Protein AF-A0A4Y2HLW0-F1 (afdb_monomer_lite)

pLDDT: 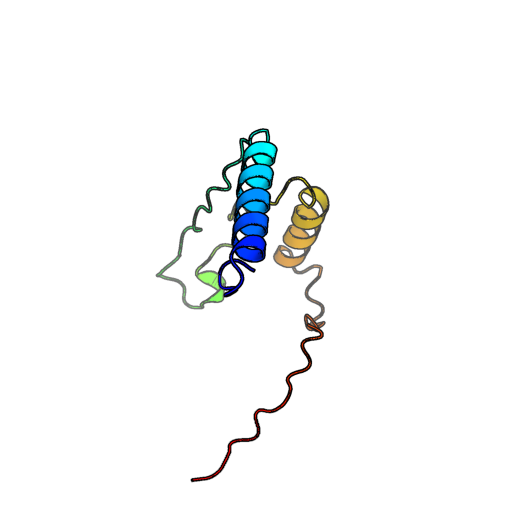mean 71.79, std 18.67, range [32.78, 97.25]

Foldseek 3Di:
DCPDPDPVVNVVVVVVVVVVVVVCPVVPPPPDDDDAQADPVDPDPVNRGPLVPDPDDDPPVCVVVCVVVSVCVSVVNPPPPPDPPPPPPPDDDDDDDD

Organism: Araneus ventricosus (NCBI:txid182803)

Sequence (98 aa):
MLKDERPHIRELAARRIIKSRESSSNVNSVYVFLPPKLNFEAADYTEMIDWSSVTINSSPLFRDTFTAVFSSIVRGKIWNGTSFTSHVTHRPWNGVSS

Radius of gyration: 21.26 Å; chains: 1; bounding box: 51×35×52 Å

Secondary structure (DSSP, 8-state):
-TT-SSHHHHHHHHHHHHHHHHHGGG--------PPPB-TT-SSTTTSB-TTT------GGGHHHHHHHHHHHHTTSS----------------PPP-

Structure (mmCIF, N/CA/C/O backbone):
data_AF-A0A4Y2HLW0-F1
#
_entry.id   AF-A0A4Y2HLW0-F1
#
loop_
_atom_site.group_PDB
_atom_site.id
_atom_site.type_symbol
_atom_site.label_atom_id
_atom_site.label_alt_id
_atom_site.label_comp_id
_atom_site.label_asym_id
_atom_site.label_entity_id
_atom_site.label_seq_id
_atom_site.pdbx_PDB_ins_code
_atom_site.Cartn_x
_atom_site.Cartn_y
_atom_site.Cartn_z
_atom_site.occupancy
_atom_site.B_iso_or_equiv
_atom_site.auth_seq_id
_atom_site.auth_comp_id
_atom_site.auth_asym_id
_atom_site.auth_atom_id
_atom_site.pdbx_PDB_model_num
ATOM 1 N N . MET A 1 1 ? -17.144 -11.239 13.190 1.00 81.81 1 MET A N 1
ATOM 2 C CA . MET A 1 1 ? -16.865 -10.529 14.461 1.00 81.81 1 MET A CA 1
ATOM 3 C C . MET A 1 1 ? -17.550 -9.165 14.537 1.00 81.81 1 MET A C 1
ATOM 5 O O . MET A 1 1 ? -18.362 -9.008 15.429 1.00 81.81 1 MET A O 1
ATOM 9 N N . LEU A 1 2 ? -17.300 -8.191 13.642 1.00 90.12 2 LEU A N 1
ATOM 10 C CA . LEU A 1 2 ? -18.046 -6.911 13.702 1.00 90.12 2 LEU A CA 1
ATOM 11 C C . LEU A 1 2 ? -19.524 -7.027 13.310 1.00 90.12 2 LEU A C 1
ATOM 13 O O . LEU A 1 2 ? -20.347 -6.322 13.872 1.00 90.12 2 LEU A O 1
ATOM 17 N N . LYS A 1 3 ? -19.854 -7.910 12.364 1.00 92.62 3 LYS A N 1
ATOM 18 C CA . LYS A 1 3 ? -21.237 -8.229 11.968 1.00 92.62 3 LYS A CA 1
ATOM 19 C C . LYS A 1 3 ? -21.822 -9.418 12.742 1.00 92.62 3 LYS A C 1
ATOM 21 O O . LYS A 1 3 ? -22.717 -10.085 12.253 1.00 92.62 3 LYS A O 1
ATOM 26 N N . ASP A 1 4 ? -21.226 -9.762 13.879 1.00 94.75 4 ASP A N 1
ATOM 27 C CA . ASP A 1 4 ? -21.732 -10.858 14.705 1.00 94.75 4 ASP A CA 1
ATOM 28 C C . ASP A 1 4 ? -22.962 -10.386 15.491 1.00 94.75 4 ASP A C 1
ATOM 30 O O . ASP A 1 4 ? -22.970 -9.265 15.999 1.00 94.75 4 ASP A O 1
ATOM 34 N N . GLU A 1 5 ? -23.991 -11.218 15.612 1.00 95.12 5 GLU A N 1
ATOM 35 C CA . GLU A 1 5 ? -25.208 -10.856 16.350 1.00 95.12 5 GLU A CA 1
ATOM 36 C C . GLU A 1 5 ? -24.948 -10.721 17.856 1.00 95.12 5 GLU A C 1
ATOM 38 O O . GLU A 1 5 ? -25.619 -9.958 18.556 1.00 95.12 5 GLU A O 1
ATOM 43 N N . ARG A 1 6 ? -23.930 -11.418 18.381 1.00 97.25 6 ARG A N 1
ATOM 44 C CA . ARG A 1 6 ? -23.621 -11.407 19.811 1.00 97.25 6 ARG A CA 1
ATOM 45 C C . ARG A 1 6 ? -22.925 -10.097 20.204 1.00 97.25 6 ARG A C 1
ATOM 47 O O . ARG A 1 6 ? -21.809 -9.830 19.742 1.00 97.25 6 ARG A O 1
ATOM 54 N N . PRO A 1 7 ? -23.499 -9.301 21.128 1.00 95.94 7 PRO A N 1
ATOM 55 C CA . PRO A 1 7 ? -22.987 -7.967 21.447 1.00 95.94 7 PRO A CA 1
ATOM 56 C C . PRO A 1 7 ? -21.565 -7.996 22.022 1.00 95.94 7 PRO A C 1
ATOM 58 O O . PRO A 1 7 ? -20.729 -7.192 21.617 1.00 95.94 7 PRO A O 1
ATOM 61 N N . HIS A 1 8 ? -21.250 -8.977 22.874 1.00 96.06 8 HIS A N 1
ATOM 62 C CA . HIS A 1 8 ? -19.915 -9.128 23.464 1.00 96.06 8 HIS A CA 1
ATOM 63 C C . HIS A 1 8 ? -18.828 -9.437 22.418 1.00 96.06 8 HIS A C 1
ATOM 65 O O . HIS A 1 8 ? -17.680 -9.026 22.582 1.00 96.06 8 HIS A O 1
ATOM 71 N N . ILE A 1 9 ? -19.170 -10.120 21.315 1.00 96.88 9 ILE A N 1
ATOM 72 C CA . ILE A 1 9 ? -18.222 -10.411 20.227 1.00 96.88 9 ILE A CA 1
ATOM 73 C C . ILE A 1 9 ? -17.950 -9.151 19.407 1.00 96.88 9 ILE A C 1
ATOM 75 O O . ILE A 1 9 ? -16.790 -8.867 19.092 1.00 96.88 9 ILE A O 1
ATOM 7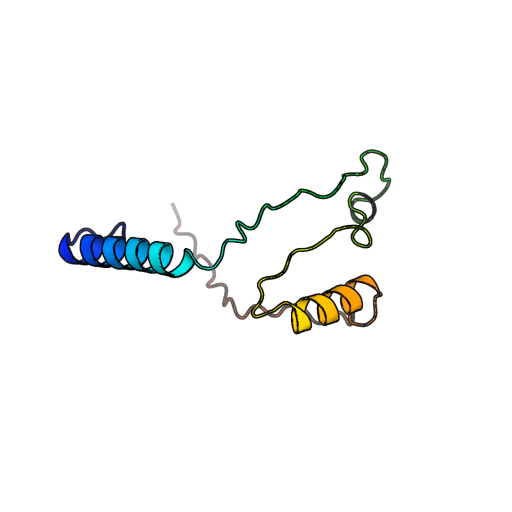9 N N . ARG A 1 10 ? -18.991 -8.372 19.085 1.00 97.00 10 ARG A N 1
ATOM 80 C CA . ARG A 1 10 ? -18.814 -7.094 18.381 1.00 97.00 10 ARG A CA 1
ATOM 81 C C . ARG A 1 10 ? -18.007 -6.106 19.206 1.00 97.00 10 ARG A C 1
ATOM 83 O O . ARG A 1 10 ? -17.107 -5.464 18.673 1.00 97.00 10 ARG A O 1
ATOM 90 N N . GLU A 1 11 ? -18.307 -6.008 20.497 1.00 96.69 11 GLU A N 1
ATOM 91 C CA . GLU A 1 11 ? -17.591 -5.131 21.417 1.00 96.69 11 GLU A CA 1
ATOM 92 C C . GLU A 1 11 ? -16.112 -5.520 21.506 1.00 96.69 11 GLU A C 1
ATOM 94 O O . GLU A 1 11 ? -15.233 -4.670 21.354 1.00 96.69 11 GLU A O 1
ATOM 99 N N . LEU A 1 12 ? -15.819 -6.815 21.655 1.00 96.69 12 LEU A N 1
ATOM 100 C CA . LEU A 1 12 ? -14.448 -7.314 21.639 1.00 96.69 12 LEU A CA 1
ATOM 101 C C . LEU A 1 12 ? -13.733 -6.980 20.319 1.00 96.69 12 LEU A C 1
ATOM 103 O O . LEU A 1 12 ? -12.559 -6.608 20.330 1.00 96.69 12 LEU A O 1
ATOM 107 N N . ALA A 1 13 ? -14.428 -7.081 19.185 1.00 96.38 13 ALA A N 1
ATOM 108 C CA . ALA A 1 13 ? -13.880 -6.728 17.880 1.00 96.38 13 ALA A CA 1
ATOM 109 C C . ALA A 1 13 ? -13.575 -5.226 17.770 1.00 96.38 13 ALA A C 1
ATOM 111 O O . ALA A 1 13 ? -12.487 -4.856 17.331 1.00 96.38 13 ALA A O 1
ATOM 112 N N . ALA A 1 14 ? -14.495 -4.370 18.222 1.00 95.06 14 ALA A N 1
ATOM 113 C CA . ALA A 1 14 ? -14.308 -2.923 18.248 1.00 95.06 14 ALA A CA 1
ATOM 114 C C . ALA A 1 14 ? -13.110 -2.532 19.127 1.00 95.06 14 ALA A C 1
ATOM 116 O O . ALA A 1 14 ? -12.229 -1.803 18.672 1.00 95.06 14 ALA A O 1
ATOM 117 N N . ARG A 1 15 ? -13.010 -3.100 20.337 1.00 95.44 15 ARG A N 1
ATOM 118 C CA . ARG A 1 15 ? -11.875 -2.883 21.251 1.00 95.44 15 ARG A CA 1
ATOM 119 C C . ARG A 1 15 ? -10.541 -3.281 20.618 1.00 95.44 15 ARG A C 1
ATOM 121 O O . ARG A 1 15 ? -9.566 -2.544 20.736 1.00 95.44 15 ARG A O 1
ATOM 128 N N . ARG A 1 16 ? -10.487 -4.421 19.918 1.00 93.44 16 ARG A N 1
ATOM 129 C CA . ARG A 1 16 ? -9.276 -4.870 19.205 1.00 93.44 16 ARG A CA 1
ATOM 130 C C . ARG A 1 16 ? -8.869 -3.902 18.093 1.00 93.44 16 ARG A C 1
ATOM 132 O O . ARG A 1 16 ? -7.685 -3.605 17.975 1.00 93.44 16 ARG A O 1
ATOM 139 N N . ILE A 1 17 ? -9.824 -3.386 17.316 1.00 91.38 17 ILE A N 1
ATOM 140 C CA . ILE A 1 17 ? -9.545 -2.406 16.253 1.00 91.38 17 ILE A CA 1
ATOM 141 C C . ILE A 1 17 ? -9.012 -1.101 16.838 1.00 91.38 17 ILE A C 1
ATOM 143 O O . ILE A 1 17 ? -7.992 -0.608 16.365 1.00 91.38 17 ILE A O 1
ATOM 147 N N . ILE A 1 18 ? -9.677 -0.557 17.861 1.00 91.06 18 ILE A N 1
ATOM 148 C CA . ILE A 1 18 ? -9.268 0.698 18.507 1.00 91.06 18 ILE A CA 1
ATOM 149 C C . ILE A 1 18 ? -7.850 0.555 19.065 1.00 91.06 18 ILE A C 1
ATOM 151 O O . ILE A 1 18 ? -6.965 1.309 18.672 1.00 91.06 18 ILE A O 1
ATOM 155 N N . LYS A 1 19 ? -7.593 -0.498 19.852 1.00 88.94 19 LYS A N 1
ATOM 156 C CA . LYS A 1 19 ? -6.269 -0.772 20.426 1.00 88.94 19 LYS A CA 1
ATOM 157 C C . LYS A 1 19 ? -5.185 -0.958 19.358 1.00 88.94 19 LYS A C 1
ATOM 159 O O . LYS A 1 19 ? -4.065 -0.484 19.521 1.00 88.94 19 LYS A O 1
ATOM 164 N N . SER A 1 20 ? -5.510 -1.625 18.247 1.00 81.31 20 SER A N 1
ATOM 165 C CA . SER A 1 20 ? -4.584 -1.779 17.119 1.00 81.31 20 SER A CA 1
ATOM 166 C C . SER A 1 20 ? -4.239 -0.431 16.484 1.00 81.31 20 SER 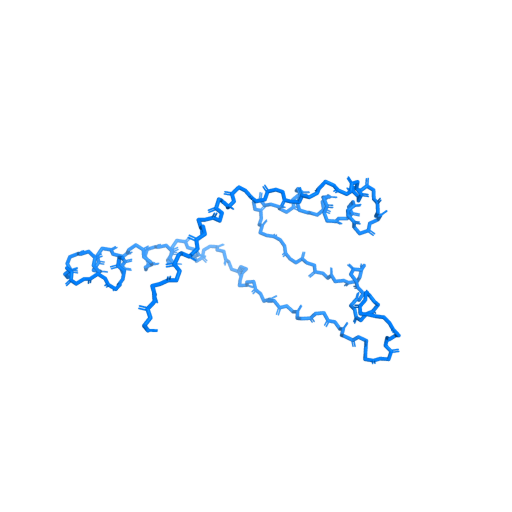A C 1
ATOM 168 O O . SER A 1 20 ? -3.075 -0.192 16.171 1.00 81.31 20 SER A O 1
ATOM 170 N N . ARG A 1 21 ? -5.224 0.457 16.312 1.00 79.56 21 ARG A N 1
ATOM 171 C CA . ARG A 1 21 ? -5.017 1.791 15.730 1.00 79.56 21 ARG A CA 1
ATOM 172 C C . ARG A 1 21 ? -4.219 2.706 16.658 1.00 79.56 21 ARG A C 1
ATOM 174 O O . ARG A 1 21 ? -3.306 3.385 16.199 1.00 79.56 21 ARG A O 1
ATOM 181 N N . GLU A 1 22 ? -4.494 2.661 17.957 1.00 80.19 22 GLU A N 1
ATOM 182 C CA . GLU A 1 22 ? -3.720 3.379 18.978 1.00 80.19 22 GLU A CA 1
ATOM 183 C C . GLU A 1 22 ? -2.255 2.919 19.001 1.00 80.19 22 GLU A C 1
ATOM 185 O O . GLU A 1 22 ? -1.341 3.745 19.041 1.00 80.19 22 GLU A O 1
ATOM 190 N N . SER A 1 23 ? -2.015 1.607 18.875 1.00 67.50 23 SER A N 1
ATOM 191 C CA . SER A 1 23 ? -0.658 1.048 18.792 1.00 67.50 23 SER A CA 1
ATOM 192 C C . SER A 1 23 ? 0.079 1.404 17.495 1.00 67.50 23 SER A C 1
ATOM 194 O O . SER A 1 23 ? 1.307 1.445 17.478 1.00 67.50 23 SER A O 1
ATOM 196 N N . SER A 1 24 ? -0.653 1.714 16.419 1.00 61.72 24 SER A N 1
ATOM 197 C CA . SER A 1 24 ? -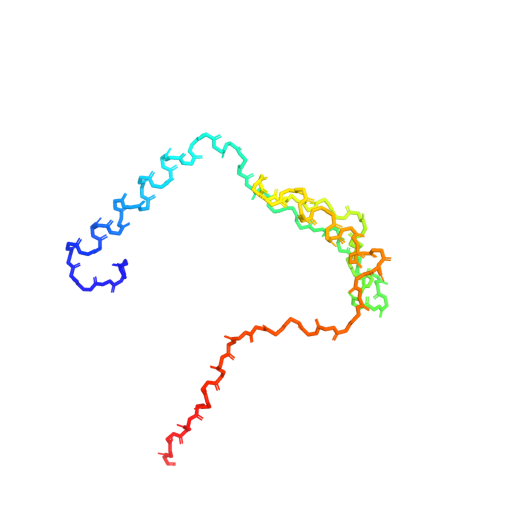0.070 2.174 15.153 1.00 61.72 24 SER A CA 1
ATOM 198 C C . SER A 1 24 ? 0.276 3.665 15.131 1.00 61.72 24 SER A C 1
ATOM 200 O O . SER A 1 24 ? 0.796 4.133 14.126 1.00 61.72 24 SER A O 1
ATOM 202 N N . SER A 1 25 ? 0.053 4.413 16.219 1.00 54.88 25 SER A N 1
ATOM 203 C CA . SER A 1 25 ? 0.37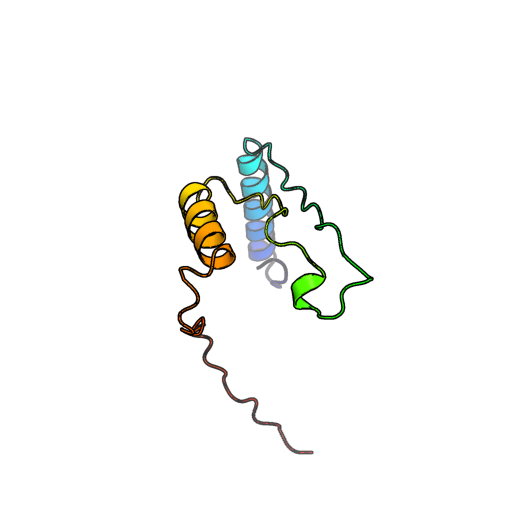0 5.852 16.280 1.00 54.88 25 SER A CA 1
ATOM 204 C C . SER A 1 25 ? 1.870 6.174 16.189 1.00 54.88 25 SER A C 1
ATOM 206 O O . SER A 1 25 ? 2.229 7.292 15.845 1.00 54.88 25 SER A O 1
ATOM 208 N N . ASN A 1 26 ? 2.757 5.192 16.404 1.00 55.81 26 ASN A N 1
ATOM 209 C CA . ASN A 1 26 ? 4.194 5.328 16.116 1.00 55.81 26 ASN A CA 1
ATOM 210 C C . ASN A 1 26 ? 4.552 5.091 14.637 1.00 55.81 26 ASN A C 1
ATOM 212 O O . ASN A 1 26 ? 5.696 5.294 14.233 1.00 55.81 26 ASN A O 1
ATOM 216 N N . VAL A 1 27 ? 3.593 4.673 13.809 1.00 57.62 27 VAL A N 1
ATOM 217 C CA . VAL A 1 27 ? 3.761 4.517 12.363 1.00 57.62 27 VAL A CA 1
ATOM 218 C C . VAL A 1 27 ? 3.153 5.750 11.700 1.00 57.62 27 VAL A C 1
ATOM 220 O O . VAL A 1 27 ? 2.104 5.698 11.070 1.00 57.62 27 VAL A O 1
ATOM 223 N N . ASN A 1 28 ? 3.833 6.890 11.836 1.00 56.53 28 ASN A N 1
ATOM 224 C CA . ASN A 1 28 ? 3.476 8.141 11.151 1.00 56.53 28 ASN A CA 1
ATOM 225 C C . ASN A 1 28 ? 3.522 8.033 9.613 1.00 56.53 28 ASN A C 1
ATOM 227 O O . ASN A 1 28 ? 3.235 9.004 8.917 1.00 56.53 28 ASN A O 1
ATOM 231 N N . SER A 1 29 ? 3.873 6.876 9.049 1.00 61.94 29 SER A N 1
ATOM 232 C CA . SER A 1 29 ? 3.721 6.632 7.622 1.00 61.94 29 SER A CA 1
ATOM 233 C C . SER A 1 29 ? 2.282 6.225 7.319 1.00 61.94 29 SER A C 1
ATOM 235 O O . SER A 1 29 ? 1.966 5.063 7.065 1.00 61.94 29 SER A O 1
ATOM 237 N N . VAL A 1 30 ? 1.389 7.217 7.288 1.00 61.47 30 VAL A N 1
ATOM 238 C CA . VAL A 1 30 ? 0.191 7.090 6.455 1.00 61.47 30 VAL A CA 1
ATOM 239 C C . VAL A 1 30 ? 0.693 6.773 5.051 1.00 61.47 30 VAL A C 1
ATOM 241 O O . VAL A 1 30 ? 1.380 7.573 4.417 1.00 61.47 30 VAL A O 1
ATOM 244 N N . TYR A 1 31 ? 0.414 5.556 4.603 1.00 66.06 31 TYR A N 1
ATOM 245 C CA . TYR A 1 31 ? 0.761 5.105 3.270 1.00 66.06 31 TYR A CA 1
ATOM 246 C C . TYR A 1 31 ? -0.131 5.830 2.270 1.00 66.06 31 TYR A C 1
ATOM 248 O O . TYR A 1 31 ? -1.237 5.391 1.966 1.00 66.06 31 TYR A O 1
ATOM 256 N N . VAL A 1 32 ? 0.333 6.981 1.791 1.00 69.06 32 VAL A N 1
ATOM 257 C CA . VAL A 1 32 ? -0.317 7.674 0.684 1.00 69.06 32 VAL A CA 1
ATOM 258 C C . VAL A 1 32 ? 0.017 6.892 -0.579 1.00 69.06 32 VAL A C 1
ATOM 260 O O . VAL A 1 32 ? 1.155 6.900 -1.046 1.00 69.06 32 VAL A O 1
ATOM 263 N N . PHE A 1 33 ? -0.968 6.165 -1.102 1.00 68.94 33 PHE A N 1
ATOM 264 C CA . PHE A 1 33 ? -0.855 5.568 -2.424 1.00 68.94 33 PHE A CA 1
ATOM 265 C C . PHE A 1 33 ? -0.921 6.692 -3.457 1.00 68.94 33 PHE A C 1
ATOM 267 O O . PHE A 1 33 ? -1.973 7.297 -3.661 1.00 68.94 33 PHE A O 1
ATOM 274 N N . LEU A 1 34 ? 0.221 6.991 -4.070 1.00 77.19 34 LEU A N 1
ATOM 275 C CA . LEU A 1 34 ? 0.294 7.908 -5.196 1.00 77.19 34 LEU A CA 1
ATOM 276 C C . LEU A 1 34 ? 0.096 7.085 -6.472 1.00 77.19 34 LEU A C 1
ATOM 278 O O . LEU A 1 34 ? 0.945 6.241 -6.770 1.00 77.19 34 LEU A O 1
ATOM 282 N N . PRO A 1 35 ? -1.014 7.275 -7.207 1.00 77.56 35 PRO A N 1
ATOM 283 C CA . PRO A 1 35 ? -1.201 6.580 -8.467 1.00 77.56 35 PRO A CA 1
ATOM 284 C C . PRO A 1 35 ? -0.080 6.985 -9.438 1.00 77.56 35 PRO A C 1
ATOM 286 O O . PRO A 1 35 ? 0.278 8.167 -9.501 1.00 77.56 35 PRO A O 1
ATOM 289 N N . PRO A 1 36 ? 0.499 6.028 -10.179 1.00 80.75 36 PRO A N 1
ATOM 290 C CA . PRO A 1 36 ? 1.550 6.330 -11.133 1.00 80.75 36 PRO A CA 1
ATOM 291 C C . PRO A 1 36 ? 1.003 7.154 -12.298 1.00 80.75 36 PRO A C 1
ATOM 293 O O . PRO A 1 36 ? -0.188 7.109 -12.618 1.00 80.75 36 PRO A O 1
ATOM 296 N N . LYS A 1 37 ? 1.886 7.917 -12.945 1.00 87.06 37 LYS A N 1
ATOM 297 C CA . LYS A 1 37 ? 1.523 8.689 -14.131 1.00 87.06 37 LYS A CA 1
ATOM 298 C C . LYS A 1 37 ? 1.143 7.726 -15.257 1.00 87.06 37 LYS A C 1
ATOM 300 O O . LYS A 1 37 ? 1.949 6.882 -15.638 1.00 87.06 37 LYS A O 1
ATOM 305 N N . LEU A 1 38 ? -0.073 7.876 -15.772 1.00 89.62 38 LEU A N 1
ATOM 306 C CA . LEU A 1 38 ? -0.594 7.053 -16.856 1.00 89.62 38 LEU A CA 1
ATOM 307 C C . LEU A 1 38 ? -0.229 7.665 -18.213 1.00 89.62 38 LEU A C 1
ATOM 309 O O . LEU A 1 38 ? -0.396 8.871 -18.412 1.00 89.62 38 LEU A O 1
ATOM 313 N N . ASN A 1 39 ? 0.254 6.840 -19.138 1.00 89.81 39 ASN A N 1
ATOM 314 C CA . ASN A 1 39 ? 0.467 7.207 -20.530 1.00 89.81 39 ASN A CA 1
ATOM 315 C C . ASN A 1 39 ? -0.754 6.798 -21.364 1.00 89.81 39 ASN A C 1
ATOM 317 O O . ASN A 1 39 ? -0.936 5.622 -21.665 1.00 89.81 39 ASN A O 1
ATOM 321 N N . PHE A 1 40 ? -1.594 7.767 -21.726 1.00 89.25 40 PHE A N 1
ATOM 322 C CA . PHE A 1 40 ? -2.793 7.520 -22.536 1.00 89.25 40 PHE A CA 1
ATOM 323 C C . PHE A 1 40 ? -2.496 7.329 -24.028 1.00 89.25 40 PHE A C 1
ATOM 325 O O . PHE A 1 40 ? -3.330 6.786 -24.740 1.00 89.25 40 PHE A O 1
ATOM 332 N N . GLU A 1 41 ? -1.310 7.735 -24.483 1.00 93.06 41 GLU A N 1
ATOM 333 C CA . GLU A 1 41 ? -0.851 7.564 -25.868 1.00 93.06 41 GLU A CA 1
ATOM 334 C C . GLU A 1 41 ? -0.185 6.193 -26.091 1.00 93.06 41 GLU A C 1
ATOM 336 O O . GLU A 1 41 ? 0.409 5.942 -27.139 1.00 93.06 41 GLU A O 1
ATOM 341 N N . ALA A 1 42 ? -0.215 5.314 -25.085 1.00 89.44 42 ALA A N 1
ATOM 342 C CA . ALA A 1 42 ? 0.386 3.992 -25.162 1.00 89.44 42 ALA A CA 1
ATOM 343 C C . ALA A 1 42 ? -0.327 3.119 -26.207 1.00 89.44 42 ALA A C 1
ATOM 345 O O . ALA A 1 42 ? -1.556 3.033 -26.230 1.00 89.44 42 ALA A O 1
ATOM 346 N N . ALA A 1 43 ? 0.458 2.440 -27.046 1.00 91.31 43 ALA A N 1
ATOM 347 C CA . ALA A 1 43 ? -0.067 1.504 -28.038 1.00 91.31 43 ALA A CA 1
ATOM 348 C C . ALA A 1 43 ? -0.448 0.151 -27.412 1.00 91.31 43 ALA A C 1
ATOM 350 O O . ALA A 1 43 ? -1.325 -0.541 -27.929 1.00 91.31 43 ALA A O 1
ATOM 351 N N . ASP A 1 44 ? 0.192 -0.206 -26.294 1.00 88.69 44 ASP A N 1
ATOM 352 C CA . ASP A 1 44 ? -0.078 -1.420 -25.527 1.00 88.69 44 ASP A CA 1
ATOM 353 C C . ASP A 1 44 ? -0.295 -1.103 -24.037 1.00 88.69 44 ASP A C 1
ATOM 355 O O . ASP A 1 44 ? 0.298 -0.184 -23.466 1.00 88.69 44 ASP A O 1
ATOM 359 N N . TYR A 1 45 ? -1.130 -1.900 -23.371 1.00 85.00 45 TYR A N 1
ATOM 360 C CA . TYR A 1 45 ? -1.479 -1.722 -21.961 1.00 85.00 45 TYR A CA 1
ATOM 361 C C . TYR A 1 45 ? -0.263 -1.866 -21.034 1.00 85.00 45 TYR A C 1
ATOM 363 O O . TYR A 1 45 ? -0.261 -1.317 -19.930 1.00 85.00 45 TYR A O 1
ATOM 371 N N . THR A 1 46 ? 0.779 -2.585 -21.466 1.00 83.31 46 THR A N 1
ATOM 372 C CA . THR A 1 46 ? 2.030 -2.738 -20.710 1.00 83.31 46 THR A CA 1
ATOM 373 C C . THR A 1 46 ? 2.845 -1.451 -20.651 1.00 83.31 46 THR A C 1
ATOM 375 O O . THR A 1 46 ? 3.600 -1.259 -19.703 1.00 83.31 46 THR A O 1
ATOM 378 N N . GLU A 1 47 ? 2.685 -0.566 -21.636 1.00 85.88 47 GLU A N 1
ATOM 379 C CA . GLU A 1 47 ? 3.383 0.723 -21.736 1.00 85.88 47 GLU A CA 1
ATOM 380 C C . GLU A 1 47 ? 2.597 1.866 -21.082 1.00 85.88 47 GLU A C 1
ATOM 382 O O . GLU A 1 47 ? 3.093 2.984 -20.930 1.00 85.88 47 GLU A O 1
ATOM 387 N N . MET A 1 48 ? 1.357 1.586 -20.679 1.00 89.94 48 MET A N 1
ATOM 388 C CA . MET A 1 48 ? 0.459 2.560 -20.075 1.00 89.94 48 MET A CA 1
ATOM 389 C C . MET A 1 48 ? 0.979 3.045 -18.713 1.00 89.94 48 MET A C 1
ATOM 391 O O . MET A 1 48 ? 0.731 4.185 -18.324 1.00 89.94 48 MET A O 1
ATOM 395 N N . ILE A 1 49 ? 1.719 2.199 -17.989 1.00 88.00 49 ILE A N 1
ATOM 396 C CA . ILE A 1 49 ? 2.362 2.539 -16.716 1.00 88.00 49 ILE A CA 1
ATOM 397 C C . ILE A 1 49 ? 3.856 2.265 -16.842 1.00 88.00 49 ILE A C 1
ATOM 399 O O . ILE A 1 49 ? 4.271 1.123 -17.034 1.00 88.00 49 ILE A O 1
ATOM 403 N N . ASP A 1 50 ? 4.673 3.297 -16.652 1.00 85.38 50 ASP A N 1
ATOM 404 C CA . ASP A 1 50 ? 6.117 3.121 -16.537 1.00 85.38 50 ASP A CA 1
ATOM 405 C C . ASP A 1 50 ? 6.485 2.582 -15.147 1.00 85.38 50 ASP A C 1
ATOM 407 O O . ASP A 1 50 ? 6.771 3.327 -14.211 1.00 85.38 50 ASP A O 1
ATOM 411 N N . TRP A 1 51 ? 6.498 1.255 -15.021 1.00 81.50 51 TRP A N 1
ATOM 412 C CA . TRP A 1 51 ? 6.858 0.540 -13.793 1.00 81.50 51 TRP A CA 1
ATOM 413 C C . TRP A 1 51 ? 8.284 0.815 -13.299 1.00 81.50 51 TRP A C 1
ATOM 415 O O . TRP A 1 51 ? 8.572 0.545 -12.132 1.00 81.50 51 TRP A O 1
ATOM 425 N N . SER A 1 52 ? 9.171 1.347 -14.148 1.00 78.62 52 SER A N 1
ATOM 426 C CA . SER A 1 52 ? 10.544 1.682 -13.760 1.00 78.62 52 SER A CA 1
ATOM 427 C C . SER A 1 52 ? 10.642 2.999 -12.984 1.00 78.62 52 SER A C 1
ATOM 429 O O . SER A 1 52 ? 11.553 3.157 -12.171 1.00 78.62 52 SER A O 1
ATOM 431 N N . SER A 1 53 ? 9.681 3.910 -13.176 1.00 76.50 53 SER A N 1
ATOM 432 C CA . SER A 1 53 ? 9.621 5.209 -12.496 1.00 76.50 53 SER A CA 1
ATOM 433 C C . SER A 1 53 ? 8.628 5.263 -11.330 1.00 76.50 53 SER A C 1
ATOM 435 O O . SER A 1 53 ? 8.575 6.268 -10.617 1.00 76.50 53 SER A O 1
ATOM 437 N N . VAL A 1 54 ? 7.864 4.192 -11.077 1.00 78.19 54 VAL A N 1
ATOM 438 C CA . VAL A 1 54 ? 6.938 4.132 -9.935 1.00 78.19 54 VAL A CA 1
ATOM 439 C C . VAL A 1 54 ? 7.698 3.958 -8.620 1.00 78.19 54 VAL A C 1
ATOM 441 O O . VAL A 1 54 ? 8.268 2.904 -8.337 1.00 78.19 54 VAL A O 1
ATOM 444 N N . THR A 1 55 ? 7.622 4.967 -7.749 1.00 73.50 55 THR A N 1
ATOM 445 C CA . THR A 1 55 ? 8.064 4.852 -6.353 1.00 73.50 55 THR A CA 1
ATOM 446 C C . THR A 1 55 ? 7.062 4.015 -5.564 1.00 73.50 55 THR A C 1
ATOM 448 O O . THR A 1 55 ? 6.074 4.529 -5.036 1.00 73.50 55 THR A O 1
ATOM 451 N N . ILE A 1 56 ? 7.313 2.711 -5.465 1.00 70.12 56 ILE A N 1
ATOM 452 C CA . ILE A 1 56 ? 6.509 1.839 -4.614 1.00 70.12 56 ILE A CA 1
ATOM 453 C C . ILE A 1 56 ? 7.009 1.961 -3.183 1.00 70.12 56 ILE A C 1
ATOM 455 O O . ILE A 1 56 ? 8.094 1.499 -2.832 1.00 70.12 56 ILE A O 1
ATOM 459 N N . ASN A 1 57 ? 6.193 2.578 -2.338 1.00 66.81 57 ASN A N 1
ATOM 460 C CA . ASN A 1 57 ? 6.419 2.518 -0.909 1.00 66.81 57 ASN A CA 1
ATOM 461 C C . ASN A 1 57 ? 6.060 1.084 -0.458 1.00 66.81 57 ASN A C 1
ATOM 463 O O . ASN A 1 57 ? 5.004 0.560 -0.820 1.00 66.81 57 ASN A O 1
ATOM 467 N N . SER A 1 58 ? 6.930 0.425 0.301 1.00 65.88 58 SER A N 1
ATOM 468 C CA . SER A 1 58 ? 6.724 -0.936 0.820 1.00 65.88 58 SER A CA 1
ATOM 469 C C . SER A 1 58 ? 6.883 -0.951 2.333 1.00 65.88 58 SER A C 1
ATOM 471 O O . SER A 1 58 ? 7.832 -0.344 2.843 1.00 65.88 58 SER A O 1
ATOM 473 N N . SER A 1 59 ? 5.980 -1.623 3.057 1.00 64.12 59 SER A N 1
ATOM 474 C CA . SER A 1 59 ? 5.978 -1.617 4.525 1.00 64.12 59 SER A CA 1
ATOM 475 C C . SER A 1 59 ? 7.376 -1.897 5.097 1.00 64.12 59 SER A C 1
ATOM 477 O O . SER A 1 59 ? 8.082 -2.734 4.536 1.00 64.12 59 SER A O 1
ATOM 479 N N . PRO A 1 60 ? 7.780 -1.272 6.222 1.00 62.72 60 PRO A N 1
ATOM 480 C CA . PRO A 1 60 ? 9.130 -1.421 6.780 1.00 62.72 60 PRO A CA 1
ATOM 481 C C . PRO A 1 60 ? 9.568 -2.881 6.955 1.00 62.72 60 PRO A C 1
ATOM 483 O O . PRO A 1 60 ? 10.717 -3.214 6.699 1.00 62.72 60 PRO A O 1
ATOM 486 N N . LEU A 1 61 ? 8.623 -3.760 7.307 1.00 63.00 61 LEU A N 1
ATOM 487 C CA . LEU A 1 61 ? 8.832 -5.202 7.477 1.00 63.00 61 LEU A CA 1
ATOM 488 C C . LEU A 1 61 ? 9.240 -5.939 6.193 1.00 63.00 61 LEU A C 1
ATOM 490 O O . LEU A 1 61 ? 9.856 -6.995 6.262 1.00 63.00 61 LEU A O 1
ATOM 494 N N . PHE A 1 62 ? 8.888 -5.397 5.032 1.00 65.19 62 PHE A N 1
ATOM 495 C CA . PHE A 1 62 ? 9.135 -6.004 3.727 1.00 65.19 62 PHE A CA 1
ATOM 496 C C . PHE A 1 62 ? 10.003 -5.124 2.836 1.00 65.19 62 PHE A C 1
ATOM 498 O O . PHE A 1 62 ? 10.153 -5.427 1.662 1.00 65.19 62 PHE A O 1
ATOM 505 N N . ARG A 1 63 ? 10.576 -4.031 3.351 1.00 67.81 63 ARG A N 1
ATOM 506 C CA . ARG A 1 63 ? 11.234 -3.026 2.512 1.00 67.81 63 ARG A CA 1
ATOM 507 C C . ARG A 1 63 ? 12.408 -3.592 1.722 1.00 67.81 63 ARG A C 1
ATOM 509 O O . ARG A 1 63 ? 12.501 -3.360 0.518 1.00 67.81 63 ARG A O 1
ATOM 516 N N . ASP A 1 64 ? 13.240 -4.395 2.369 1.00 68.38 64 ASP A N 1
ATOM 517 C CA . ASP A 1 64 ? 14.458 -4.917 1.751 1.00 68.38 64 ASP A CA 1
ATOM 518 C C . ASP A 1 64 ? 14.154 -6.058 0.768 1.00 68.38 64 ASP A C 1
ATOM 520 O O . ASP A 1 64 ? 14.689 -6.092 -0.341 1.00 68.38 64 ASP A O 1
ATOM 524 N N . THR A 1 65 ? 13.224 -6.952 1.125 1.00 71.50 65 THR A N 1
ATOM 525 C CA . THR A 1 65 ? 12.808 -8.069 0.262 1.00 71.50 65 THR A CA 1
ATOM 526 C C . THR A 1 65 ? 11.954 -7.595 -0.908 1.00 71.50 65 THR A C 1
ATOM 528 O O . THR A 1 65 ? 12.181 -8.017 -2.040 1.00 71.50 65 THR A O 1
ATOM 531 N N . PHE A 1 66 ? 11.019 -6.675 -0.669 1.00 76.81 66 PHE A N 1
ATOM 532 C CA . PHE A 1 66 ? 10.156 -6.116 -1.701 1.00 76.81 66 PHE A CA 1
ATOM 533 C C . PHE A 1 66 ? 10.966 -5.324 -2.719 1.00 76.81 66 PHE A C 1
ATOM 535 O O . PHE A 1 66 ? 10.833 -5.578 -3.911 1.00 76.81 66 PHE A O 1
ATOM 542 N N . THR A 1 67 ? 11.857 -4.429 -2.277 1.00 73.25 67 THR A N 1
ATOM 543 C CA . THR A 1 67 ? 12.679 -3.636 -3.203 1.00 73.25 67 THR A CA 1
ATOM 544 C C . THR A 1 67 ? 13.552 -4.542 -4.072 1.00 73.25 67 THR A C 1
ATOM 546 O O . THR A 1 67 ? 13.613 -4.354 -5.289 1.00 73.25 67 THR A O 1
ATOM 549 N N . ALA A 1 68 ? 14.190 -5.562 -3.483 1.00 77.06 68 ALA A N 1
ATOM 550 C CA . ALA A 1 68 ? 15.044 -6.492 -4.219 1.00 77.06 68 ALA A CA 1
ATOM 551 C C . ALA A 1 68 ? 14.258 -7.344 -5.231 1.00 77.06 68 ALA A C 1
ATOM 553 O O . ALA A 1 68 ? 14.647 -7.419 -6.400 1.00 77.06 68 ALA A O 1
ATOM 554 N N . VAL A 1 69 ? 13.143 -7.950 -4.807 1.00 78.81 69 VAL A N 1
ATOM 555 C CA . VAL A 1 69 ? 12.302 -8.807 -5.658 1.00 78.81 69 VAL A CA 1
ATOM 556 C C . VAL A 1 69 ? 11.616 -7.985 -6.746 1.00 78.81 69 VAL A C 1
ATOM 558 O O . VAL A 1 69 ? 11.716 -8.346 -7.916 1.00 78.81 69 VAL A O 1
ATOM 561 N N . PHE A 1 70 ? 11.007 -6.848 -6.401 1.00 78.38 70 PHE A N 1
ATOM 562 C CA . PHE A 1 70 ? 10.361 -5.953 -7.362 1.00 78.38 70 PHE A CA 1
ATOM 563 C C . PHE A 1 70 ? 11.349 -5.468 -8.425 1.00 78.38 70 PHE A C 1
ATOM 565 O O . PHE A 1 70 ? 11.108 -5.638 -9.617 1.00 78.38 70 PHE A O 1
ATOM 572 N N . SER A 1 71 ? 12.522 -4.977 -8.013 1.00 76.38 71 SER A N 1
ATOM 573 C CA . SER A 1 71 ? 13.555 -4.545 -8.963 1.00 76.38 71 SER A CA 1
ATOM 574 C C . SER A 1 71 ? 14.047 -5.692 -9.849 1.00 76.38 71 SER A C 1
ATOM 576 O O . SER A 1 71 ? 14.494 -5.479 -10.974 1.00 76.38 71 SER A O 1
ATOM 578 N N . SER A 1 72 ? 14.039 -6.923 -9.345 1.00 79.81 72 SER A N 1
ATOM 579 C CA . SER A 1 72 ? 14.422 -8.102 -10.118 1.00 79.81 72 SER A CA 1
ATOM 580 C C . SER A 1 72 ? 13.342 -8.506 -11.132 1.00 79.81 72 SER A C 1
ATOM 582 O O . SER A 1 72 ? 13.677 -8.862 -12.260 1.00 79.81 72 SER A O 1
ATOM 584 N N . ILE A 1 73 ? 12.060 -8.367 -10.776 1.00 78.88 73 ILE A N 1
ATOM 585 C CA . ILE A 1 73 ? 10.914 -8.567 -11.676 1.00 78.88 73 ILE A CA 1
ATOM 586 C C . ILE A 1 73 ? 10.916 -7.513 -12.789 1.00 78.88 73 ILE A C 1
ATOM 588 O O . ILE A 1 73 ? 10.875 -7.881 -13.958 1.00 78.88 73 ILE A O 1
ATOM 592 N N . VAL A 1 74 ? 11.052 -6.227 -12.446 1.00 75.88 74 VAL A N 1
ATOM 593 C CA . VAL A 1 74 ? 11.075 -5.121 -13.425 1.00 75.88 74 VAL A CA 1
ATOM 594 C C . VAL A 1 74 ? 12.244 -5.258 -14.402 1.00 75.88 74 VAL A C 1
ATOM 596 O O . VAL A 1 74 ? 12.093 -5.012 -15.592 1.00 75.88 74 VAL A O 1
ATOM 599 N N . ARG A 1 75 ? 13.410 -5.715 -13.930 1.00 76.94 75 ARG A N 1
ATOM 600 C CA . ARG A 1 75 ? 14.584 -5.970 -14.786 1.00 76.94 75 ARG A CA 1
ATOM 601 C C . ARG A 1 75 ? 14.524 -7.308 -15.536 1.00 76.94 75 ARG A C 1
ATOM 603 O O . ARG A 1 75 ? 15.532 -7.709 -16.111 1.00 76.94 75 ARG A O 1
ATOM 610 N N . GLY A 1 76 ? 13.402 -8.027 -15.476 1.00 70.19 76 GLY A N 1
ATOM 611 C CA . GLY A 1 76 ? 13.202 -9.296 -16.180 1.00 70.19 76 GLY A CA 1
ATOM 612 C C . GLY A 1 76 ? 14.050 -10.464 -15.665 1.00 70.19 76 GLY A C 1
ATOM 613 O O . GLY A 1 76 ? 14.146 -11.484 -16.333 1.00 70.19 76 GLY A O 1
ATOM 614 N N . LYS A 1 77 ? 14.668 -10.355 -14.481 1.00 60.75 77 LYS A N 1
ATOM 615 C CA . LYS A 1 77 ? 15.575 -11.384 -13.937 1.00 60.75 77 LYS A CA 1
ATOM 616 C C . LYS A 1 77 ? 14.853 -12.556 -13.257 1.00 60.75 77 LYS A C 1
ATOM 618 O O . LYS A 1 77 ? 15.469 -13.595 -13.056 1.00 60.75 77 LYS A O 1
ATOM 623 N N . ILE A 1 78 ? 13.585 -12.383 -12.865 1.00 56.06 78 ILE A N 1
ATOM 624 C CA . ILE A 1 78 ? 12.770 -13.401 -12.161 1.00 56.06 78 ILE A CA 1
ATOM 625 C C . ILE A 1 78 ? 11.571 -13.876 -12.998 1.00 56.06 78 ILE A C 1
ATOM 627 O O . ILE A 1 78 ? 10.848 -14.768 -12.561 1.00 56.06 78 ILE A O 1
ATOM 631 N N . TRP A 1 79 ? 11.345 -13.345 -14.206 1.00 49.19 79 TRP A N 1
ATOM 632 C CA . TRP A 1 79 ? 10.207 -13.771 -15.029 1.00 49.19 79 TRP A CA 1
ATOM 633 C C . TRP A 1 79 ? 10.442 -15.155 -15.657 1.00 49.19 79 TRP A C 1
ATOM 635 O O . TRP A 1 79 ? 10.615 -15.307 -16.860 1.00 49.19 79 TRP A O 1
ATOM 645 N N . ASN A 1 80 ? 10.422 -16.186 -14.818 1.00 51.09 80 ASN A N 1
ATOM 646 C CA . ASN A 1 80 ? 10.526 -17.585 -15.198 1.00 51.09 80 ASN A CA 1
ATOM 647 C C . ASN A 1 80 ? 9.151 -18.251 -15.130 1.00 51.09 80 ASN A C 1
ATOM 649 O O . ASN A 1 80 ? 9.062 -19.349 -14.610 1.00 51.09 80 ASN A O 1
ATOM 653 N N . GLY A 1 81 ? 8.072 -17.590 -15.569 1.00 48.38 81 GLY A N 1
ATOM 654 C CA . GLY A 1 81 ? 6.764 -18.216 -15.841 1.00 48.38 81 GLY A CA 1
ATOM 655 C C . GLY A 1 81 ? 6.114 -19.074 -14.738 1.00 48.38 81 GLY A C 1
ATOM 656 O O . GLY A 1 81 ? 5.073 -19.680 -14.983 1.00 48.38 81 GLY A O 1
ATOM 657 N N . THR A 1 82 ? 6.673 -19.159 -13.530 1.00 44.97 82 THR A N 1
ATOM 658 C CA . THR A 1 82 ? 6.110 -19.944 -12.439 1.00 44.97 82 THR A CA 1
ATOM 659 C C . THR A 1 82 ? 5.003 -19.119 -11.827 1.00 44.97 82 THR A C 1
ATOM 661 O O . THR A 1 82 ? 5.230 -18.287 -10.951 1.00 44.97 82 THR A O 1
ATOM 664 N N . SER A 1 83 ? 3.816 -19.330 -12.391 1.00 38.53 83 SER A N 1
ATOM 665 C CA . SER A 1 83 ? 2.506 -19.232 -11.764 1.00 38.53 83 SER A CA 1
ATOM 666 C C . SER A 1 83 ? 2.609 -18.928 -10.272 1.00 38.53 83 SER A C 1
ATOM 668 O O . SER A 1 83 ? 3.101 -19.758 -9.507 1.00 38.53 83 SER A O 1
ATOM 670 N N . PHE A 1 84 ? 2.111 -17.766 -9.844 1.00 32.78 84 PHE A N 1
ATOM 671 C CA . PHE A 1 84 ? 1.683 -17.595 -8.461 1.00 32.78 84 PHE A CA 1
ATOM 672 C C . PHE A 1 84 ? 0.617 -18.666 -8.204 1.00 32.78 84 PHE A C 1
ATOM 674 O O . PHE A 1 84 ? -0.563 -18.459 -8.479 1.00 32.78 84 PHE A O 1
ATOM 681 N N . THR A 1 85 ? 1.026 -19.847 -7.741 1.00 36.28 85 THR A N 1
ATOM 682 C CA . THR A 1 85 ? 0.106 -20.881 -7.289 1.00 36.28 85 THR A CA 1
ATOM 683 C C . THR A 1 85 ? -0.459 -20.389 -5.969 1.00 36.28 85 THR A C 1
ATOM 685 O O . THR A 1 85 ? 0.051 -20.692 -4.892 1.00 36.28 85 THR A O 1
ATOM 688 N N . SER A 1 86 ? -1.496 -19.560 -6.043 1.00 42.34 86 SER A N 1
ATOM 689 C CA . SER A 1 86 ? -2.372 -19.375 -4.906 1.00 42.34 86 SER A CA 1
ATOM 690 C C . SER A 1 86 ? -3.022 -20.737 -4.656 1.00 42.34 86 SER A C 1
ATOM 692 O O . SER A 1 86 ? -3.724 -21.285 -5.504 1.00 42.34 86 SER A O 1
ATOM 694 N N . HIS A 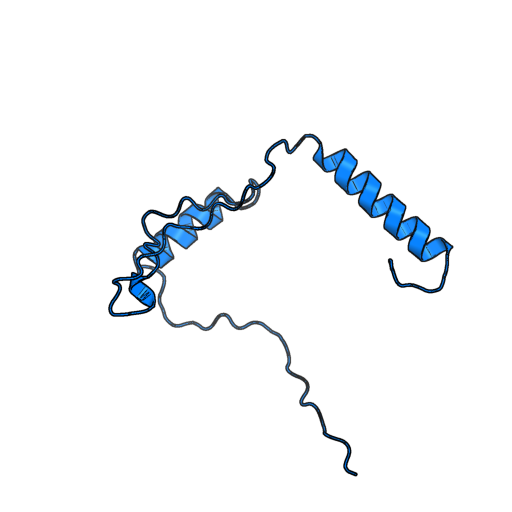1 87 ? -2.757 -21.343 -3.501 1.00 46.12 87 HIS A N 1
ATOM 695 C CA . HIS A 1 87 ? -3.534 -22.489 -3.035 1.00 46.12 87 HIS A CA 1
ATOM 696 C C . HIS A 1 87 ? -4.918 -21.994 -2.594 1.00 46.12 87 HIS A C 1
ATOM 698 O O . HIS A 1 87 ? -5.278 -22.044 -1.423 1.00 46.12 87 HIS A O 1
ATOM 704 N N . VAL A 1 88 ? -5.692 -21.457 -3.536 1.00 40.50 88 VAL A N 1
ATOM 705 C CA . VAL A 1 88 ? -7.127 -21.259 -3.389 1.00 40.50 88 VAL A CA 1
ATOM 706 C C . VAL A 1 88 ? -7.751 -22.445 -4.096 1.00 40.50 88 VAL A C 1
ATOM 708 O O . VAL A 1 88 ? -7.894 -22.467 -5.315 1.00 40.50 88 VAL A O 1
ATOM 711 N N . THR A 1 89 ? -8.080 -23.482 -3.329 1.00 43.19 89 THR A N 1
ATOM 712 C CA . THR A 1 89 ? -8.933 -24.559 -3.825 1.00 43.19 89 THR A CA 1
ATOM 713 C C . THR A 1 89 ? -10.273 -23.940 -4.215 1.00 43.19 89 THR A C 1
ATOM 715 O O . THR A 1 89 ? -11.103 -23.651 -3.351 1.00 43.19 89 THR A O 1
ATOM 718 N N . HIS A 1 90 ? -10.476 -23.700 -5.509 1.00 40.06 90 HIS A N 1
ATOM 719 C CA . HIS A 1 90 ? -11.787 -23.401 -6.064 1.00 40.06 90 HIS A CA 1
ATOM 720 C C . HIS A 1 90 ? -12.676 -24.615 -5.777 1.00 40.06 90 HIS A C 1
ATOM 722 O O . HIS A 1 90 ? -12.529 -25.664 -6.400 1.00 40.06 90 HIS A O 1
ATOM 728 N N . ARG A 1 91 ? -13.587 -24.503 -4.804 1.00 41.41 91 ARG A N 1
ATOM 729 C CA . ARG A 1 91 ? -14.733 -25.411 -4.767 1.00 41.41 91 ARG A CA 1
ATOM 730 C C . ARG A 1 91 ? -15.642 -25.033 -5.941 1.00 41.41 91 ARG A C 1
ATOM 732 O O . ARG A 1 91 ? -16.014 -23.861 -6.026 1.00 41.41 91 ARG A O 1
ATOM 739 N N . PRO A 1 92 ? -15.984 -25.966 -6.845 1.00 37.94 92 PRO A N 1
ATOM 740 C CA . PRO A 1 92 ? -16.919 -25.680 -7.920 1.00 37.94 92 PRO A CA 1
ATOM 741 C C . PRO A 1 92 ? -18.301 -25.386 -7.327 1.00 37.94 92 PRO A C 1
ATOM 743 O O . PRO A 1 92 ? -18.778 -26.080 -6.427 1.00 37.94 92 PRO A O 1
ATOM 746 N N . TRP A 1 93 ? -18.912 -24.305 -7.805 1.00 40.78 93 TRP A N 1
ATOM 747 C CA . TRP A 1 93 ? -20.275 -23.914 -7.472 1.00 40.78 93 TRP A CA 1
ATOM 748 C C . TRP A 1 93 ? -21.226 -24.845 -8.234 1.00 40.78 93 TRP A C 1
ATOM 750 O O . TRP A 1 93 ? -21.332 -24.756 -9.455 1.00 40.78 93 TRP A O 1
ATOM 760 N N . ASN A 1 94 ? -21.893 -25.761 -7.532 1.00 41.44 94 ASN A N 1
ATOM 761 C CA . ASN A 1 94 ? -22.936 -26.595 -8.126 1.00 41.44 94 ASN A CA 1
ATOM 762 C C . ASN A 1 94 ? -24.231 -25.781 -8.153 1.00 41.44 94 ASN A C 1
ATOM 764 O O . ASN A 1 94 ? -24.873 -25.594 -7.119 1.00 41.44 94 ASN A O 1
ATOM 768 N N . GLY A 1 95 ? -24.570 -25.254 -9.330 1.00 38.91 95 GLY A N 1
ATOM 769 C CA . GLY A 1 95 ? -25.831 -24.561 -9.569 1.00 38.91 95 GLY A CA 1
ATOM 770 C C . GLY A 1 95 ? -27.015 -25.478 -9.271 1.00 38.91 95 GLY A C 1
ATOM 771 O O . GLY A 1 95 ? -27.135 -26.557 -9.847 1.00 38.91 95 GLY A O 1
ATOM 772 N N . VAL A 1 96 ? -27.873 -25.045 -8.349 1.00 42.81 96 VAL A N 1
ATOM 773 C CA . VAL A 1 96 ? -29.185 -25.650 -8.115 1.00 42.81 96 VAL A CA 1
ATOM 774 C C . VAL A 1 96 ? -30.102 -25.233 -9.263 1.00 42.81 96 VAL A C 1
ATOM 776 O O . VAL A 1 96 ? -30.260 -24.049 -9.548 1.00 42.81 96 VAL A O 1
ATOM 779 N N . SER A 1 97 ? -30.660 -26.243 -9.921 1.00 41.50 97 SER A N 1
ATOM 780 C CA . SER A 1 97 ? -31.705 -26.179 -10.938 1.00 41.50 97 SER A CA 1
ATOM 781 C C . SER A 1 97 ? -32.963 -25.458 -10.446 1.00 41.50 97 SER A C 1
ATOM 783 O O . SER A 1 97 ? -33.400 -25.672 -9.313 1.00 41.50 97 SER A O 1
ATOM 785 N N . SER A 1 98 ? -33.584 -24.680 -11.328 1.00 47.59 98 SER A N 1
ATOM 786 C CA . SER A 1 98 ? -35.012 -24.338 -11.291 1.00 47.59 98 SER A CA 1
ATOM 787 C C . SER A 1 98 ? -35.617 -24.660 -12.647 1.00 47.59 98 SER A C 1
ATOM 789 O O . SER A 1 98 ? -34.891 -24.464 -13.649 1.00 47.59 98 SER A O 1
#